Protein AF-A0A855X00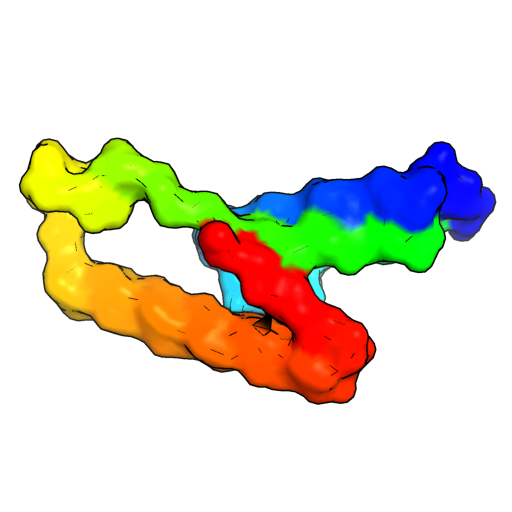0-F1 (afdb_monomer)

pLDDT: mean 94.91, std 5.3, range [61.97, 98.62]

Mean predicted aligned error: 3.24 Å

Structure (mmCIF, N/CA/C/O backbone):
data_AF-A0A855X000-F1
#
_entry.id   AF-A0A855X000-F1
#
loop_
_atom_site.group_PDB
_atom_site.id
_atom_site.type_symbol
_atom_site.label_atom_id
_atom_site.label_alt_id
_atom_site.label_comp_id
_atom_site.label_asym_id
_atom_site.label_entity_id
_atom_site.label_seq_id
_atom_site.pdbx_PDB_ins_code
_atom_site.Cartn_x
_atom_site.Cartn_y
_atom_site.Cartn_z
_atom_site.occupancy
_atom_site.B_iso_or_equiv
_atom_site.auth_seq_id
_atom_site.auth_comp_id
_atom_site.auth_asym_id
_atom_site.auth_atom_id
_atom_site.pdbx_PDB_model_num
ATOM 1 N N . MET A 1 1 ? -7.612 7.191 22.167 1.00 61.97 1 MET A N 1
ATOM 2 C CA . MET A 1 1 ? -8.355 8.411 21.771 1.00 61.97 1 MET A CA 1
ATOM 3 C C . MET A 1 1 ? -9.762 8.021 21.330 1.00 61.97 1 MET A C 1
ATOM 5 O O . MET A 1 1 ? -9.927 6.871 20.941 1.00 61.97 1 MET 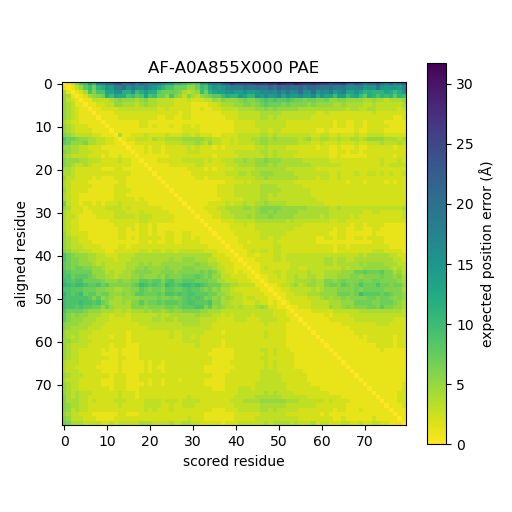A O 1
ATOM 9 N N . PRO A 1 2 ? -10.781 8.897 21.409 1.00 76.25 2 PRO A N 1
ATOM 10 C CA . PRO A 1 2 ? -12.092 8.578 20.849 1.00 76.25 2 PRO A CA 1
ATOM 11 C C . PRO A 1 2 ? -12.004 8.457 19.322 1.00 76.25 2 PRO A C 1
ATOM 13 O O . PRO A 1 2 ? -11.314 9.249 18.676 1.00 76.25 2 PRO A O 1
ATOM 16 N N . LEU A 1 3 ? -12.719 7.480 18.758 1.00 83.62 3 LEU A N 1
ATOM 17 C CA . LEU A 1 3 ? -12.874 7.321 17.311 1.00 83.62 3 LEU A CA 1
ATOM 18 C C . LEU A 1 3 ? -13.526 8.585 16.733 1.00 83.62 3 LEU A C 1
ATOM 20 O O . LEU A 1 3 ? -14.614 8.975 17.158 1.00 83.62 3 LEU A O 1
ATOM 24 N N . ARG A 1 4 ? -12.857 9.228 15.773 1.00 92.81 4 ARG A N 1
ATOM 25 C CA . ARG A 1 4 ? -13.292 10.485 15.139 1.00 92.81 4 ARG A CA 1
ATOM 26 C C . ARG A 1 4 ? -14.053 10.249 13.840 1.00 92.81 4 ARG A C 1
ATOM 28 O O . ARG A 1 4 ? -14.906 11.054 13.473 1.00 92.81 4 ARG A O 1
ATOM 35 N N . HIS A 1 5 ? -13.761 9.147 13.154 1.00 95.31 5 HIS A N 1
ATOM 36 C CA . HIS A 1 5 ? -14.289 8.862 11.827 1.00 95.31 5 HIS A CA 1
ATOM 37 C C . HIS A 1 5 ? -14.918 7.468 11.762 1.00 95.31 5 HIS A C 1
ATOM 39 O O . HIS A 1 5 ? -14.426 6.498 12.341 1.00 95.31 5 HIS A O 1
ATOM 45 N N . LYS A 1 6 ? -16.026 7.347 11.021 1.00 96.62 6 LYS A N 1
ATOM 46 C CA . LYS A 1 6 ? -16.632 6.038 10.728 1.00 96.62 6 LYS A CA 1
ATOM 47 C C . LYS A 1 6 ? -15.739 5.210 9.805 1.00 96.62 6 LYS A C 1
ATOM 49 O O . LYS A 1 6 ? -15.653 3.999 9.965 1.00 96.62 6 LYS A O 1
ATOM 54 N N . GLN A 1 7 ? -15.081 5.871 8.861 1.00 96.75 7 GLN A N 1
ATOM 55 C CA . GLN A 1 7 ? -14.260 5.240 7.842 1.00 96.75 7 GLN A CA 1
ATOM 56 C C . GLN A 1 7 ? -13.157 6.206 7.413 1.00 96.75 7 GLN A C 1
ATOM 58 O O . GLN A 1 7 ? -13.405 7.410 7.324 1.00 96.75 7 GLN A O 1
ATOM 63 N N . ALA A 1 8 ? -11.974 5.677 7.126 1.00 97.62 8 ALA A N 1
ATOM 64 C CA . ALA A 1 8 ? -10.867 6.400 6.520 1.00 97.62 8 ALA A CA 1
ATOM 65 C C . ALA A 1 8 ? -10.325 5.635 5.314 1.00 97.62 8 ALA A C 1
ATOM 67 O O . ALA A 1 8 ? -10.356 4.406 5.271 1.00 97.62 8 ALA A O 1
ATOM 68 N N . LEU A 1 9 ? -9.814 6.386 4.345 1.00 97.88 9 LEU A N 1
ATOM 69 C CA . LEU A 1 9 ? -9.041 5.860 3.230 1.00 97.88 9 LEU A CA 1
ATOM 70 C C . LEU A 1 9 ? -7.563 6.078 3.546 1.00 97.88 9 LEU A C 1
ATOM 72 O O . LEU A 1 9 ? -7.165 7.212 3.815 1.00 97.88 9 LEU A O 1
ATOM 76 N N . PHE A 1 10 ? -6.757 5.022 3.512 1.00 98.25 10 PHE A N 1
ATOM 77 C CA . PHE A 1 10 ? -5.312 5.136 3.666 1.00 98.25 10 PHE A CA 1
ATOM 78 C C . PHE A 1 10 ? -4.636 4.862 2.328 1.00 98.25 10 PHE A C 1
ATOM 80 O O . PHE A 1 10 ? -4.685 3.742 1.826 1.00 98.25 10 PHE A O 1
ATOM 87 N N . ILE A 1 11 ? -4.035 5.897 1.741 1.00 98.25 11 ILE A N 1
ATOM 88 C CA . ILE A 1 11 ? -3.405 5.810 0.423 1.00 98.25 11 ILE A CA 1
ATOM 89 C C . ILE A 1 11 ? -1.913 5.537 0.606 1.00 98.25 11 ILE A C 1
ATOM 91 O O . ILE A 1 11 ? -1.140 6.449 0.912 1.00 98.25 11 ILE A O 1
ATOM 95 N N . PHE A 1 12 ? -1.516 4.291 0.375 1.00 98.00 12 PHE A N 1
ATOM 96 C CA . PHE A 1 12 ? -0.122 3.901 0.247 1.00 98.00 12 PHE A CA 1
ATOM 97 C C . PHE A 1 12 ? 0.500 4.568 -0.979 1.00 98.00 12 PHE A C 1
ATOM 99 O O . PHE A 1 12 ? -0.098 4.611 -2.058 1.00 98.00 12 PHE A O 1
ATOM 106 N N . ARG A 1 13 ? 1.718 5.094 -0.820 1.00 94.25 13 ARG A N 1
ATOM 107 C CA . ARG A 1 13 ? 2.495 5.665 -1.928 1.00 94.25 13 ARG A CA 1
ATOM 108 C C . ARG A 1 13 ? 3.832 4.949 -2.053 1.00 94.25 13 ARG A C 1
ATOM 110 O O . ARG A 1 13 ? 3.911 3.876 -2.627 1.00 94.25 13 ARG A O 1
ATOM 117 N N . ARG A 1 14 ? 4.907 5.530 -1.523 1.00 90.31 14 ARG A N 1
ATOM 118 C CA . ARG A 1 14 ? 6.246 4.904 -1.534 1.00 90.31 14 ARG A CA 1
ATOM 119 C C . ARG A 1 14 ? 6.518 4.085 -0.272 1.00 90.31 14 ARG A C 1
ATOM 121 O O . ARG A 1 14 ? 7.567 3.474 -0.138 1.00 90.31 14 ARG A O 1
ATOM 128 N N . ASP A 1 15 ? 5.581 4.110 0.660 1.00 94.19 15 ASP A N 1
ATOM 129 C CA . ASP A 1 15 ? 5.623 3.519 1.985 1.00 94.19 15 ASP A CA 1
ATOM 130 C C . ASP A 1 15 ? 4.814 2.219 2.034 1.00 94.19 15 ASP A C 1
ATOM 132 O O . ASP A 1 15 ? 3.925 2.079 2.865 1.00 94.19 15 ASP A O 1
ATOM 136 N N . LEU A 1 16 ? 5.125 1.272 1.141 1.00 97.12 16 LEU A N 1
ATOM 137 C CA . LEU A 1 16 ? 4.454 -0.032 1.016 1.00 97.12 1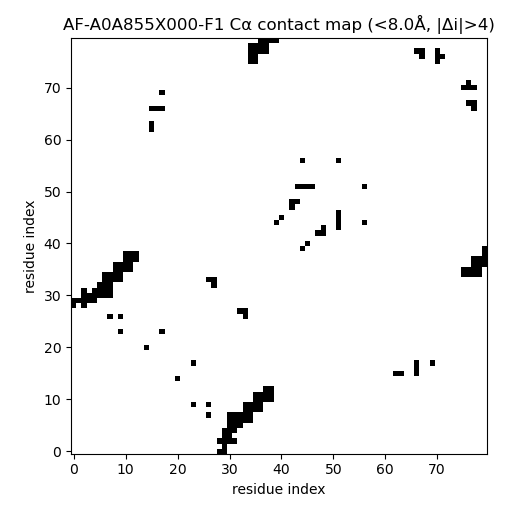6 LEU A CA 1
ATOM 138 C C . LEU A 1 16 ? 4.774 -0.971 2.198 1.00 97.12 16 LEU A C 1
ATOM 140 O O . LEU A 1 16 ? 5.371 -2.026 2.024 1.00 97.12 16 LEU A O 1
ATOM 144 N N . ARG A 1 17 ? 4.444 -0.554 3.422 1.00 97.19 17 ARG A N 1
ATOM 145 C CA . ARG A 1 17 ? 4.740 -1.268 4.668 1.00 97.19 17 ARG A CA 1
ATOM 146 C C . ARG A 1 17 ? 3.659 -1.024 5.714 1.00 97.19 17 ARG A C 1
ATOM 148 O O . ARG A 1 17 ? 3.098 0.072 5.788 1.00 97.19 17 ARG A O 1
ATOM 155 N N . LEU A 1 18 ? 3.414 -2.032 6.547 1.00 97.44 18 LEU A N 1
ATOM 156 C CA . LEU A 1 18 ? 2.519 -1.925 7.701 1.00 97.44 18 LEU A CA 1
ATOM 157 C C . LEU A 1 18 ? 3.267 -1.480 8.961 1.00 97.44 18 LEU A C 1
ATOM 159 O O . LEU A 1 18 ? 2.756 -0.660 9.724 1.00 97.44 18 LEU A O 1
ATOM 163 N N . ASP A 1 19 ? 4.474 -2.007 9.160 1.00 96.44 19 ASP A N 1
ATOM 164 C CA . ASP A 1 19 ? 5.306 -1.698 10.317 1.00 96.44 19 ASP A CA 1
ATOM 165 C C . ASP A 1 19 ? 5.900 -0.291 10.220 1.00 96.44 19 ASP A C 1
ATOM 167 O O . ASP A 1 19 ? 6.297 0.173 9.146 1.00 96.44 19 ASP A O 1
ATOM 171 N N . ASP A 1 20 ? 5.953 0.391 11.365 1.00 96.62 20 ASP A N 1
ATOM 172 C CA . ASP A 1 20 ? 6.480 1.754 11.492 1.00 96.62 20 ASP A CA 1
ATOM 173 C C . ASP A 1 20 ? 5.919 2.725 10.426 1.00 96.62 20 ASP A C 1
ATOM 175 O O . ASP A 1 20 ? 6.624 3.475 9.734 1.00 96.62 20 ASP A O 1
ATOM 179 N N . ASN A 1 21 ? 4.596 2.661 10.242 1.00 97.62 21 ASN A N 1
ATOM 180 C CA . ASN A 1 21 ? 3.836 3.590 9.418 1.00 97.62 21 ASN A CA 1
ATOM 181 C C . ASN A 1 21 ? 2.943 4.459 10.315 1.00 97.62 21 ASN A C 1
ATOM 183 O O . ASN A 1 21 ? 1.808 4.110 10.639 1.00 97.62 21 ASN A O 1
ATOM 187 N N . THR A 1 22 ? 3.470 5.614 10.725 1.00 97.19 22 THR A N 1
ATOM 188 C CA . THR A 1 22 ? 2.780 6.561 11.617 1.00 97.19 22 THR A CA 1
ATOM 189 C C . THR A 1 22 ? 1.473 7.093 11.030 1.00 97.19 22 THR A C 1
ATOM 191 O O . THR A 1 22 ? 0.521 7.333 11.772 1.00 97.19 22 THR A O 1
ATOM 194 N N . GLY A 1 23 ? 1.389 7.234 9.703 1.00 96.25 23 GLY A N 1
ATOM 195 C CA . GLY A 1 23 ? 0.160 7.633 9.018 1.00 96.25 23 GLY A CA 1
ATOM 196 C C . GLY A 1 23 ? -0.922 6.559 9.113 1.00 96.25 23 GLY A C 1
ATOM 197 O O . GLY A 1 23 ? -2.072 6.869 9.429 1.00 96.25 23 GLY A O 1
ATOM 198 N N . LEU A 1 24 ? -0.548 5.298 8.883 1.00 97.44 24 LEU A N 1
ATOM 199 C CA . LEU A 1 24 ? -1.461 4.166 9.021 1.00 97.44 24 LEU A CA 1
ATOM 200 C C . LEU A 1 24 ? -1.918 4.014 10.475 1.00 97.44 24 LEU A C 1
ATOM 202 O O . LEU A 1 24 ? -3.112 3.853 10.723 1.00 97.44 24 LEU A O 1
ATOM 206 N N . LEU A 1 25 ? -0.993 4.132 11.433 1.00 97.12 25 LEU A N 1
ATOM 207 C CA . LEU A 1 25 ? -1.305 4.094 12.862 1.00 97.12 25 LEU A CA 1
ATOM 208 C C . LEU A 1 25 ? -2.334 5.170 13.233 1.00 97.12 25 LEU A C 1
ATOM 210 O O . LEU A 1 25 ? -3.365 4.855 13.822 1.00 97.12 25 LEU A O 1
ATOM 214 N N . ALA A 1 26 ? -2.117 6.417 12.811 1.00 96.38 26 ALA A N 1
ATOM 215 C CA . ALA A 1 26 ? -3.056 7.505 13.069 1.00 96.38 26 ALA A CA 1
ATOM 216 C C . ALA A 1 26 ? -4.440 7.257 12.438 1.00 96.38 26 ALA A C 1
ATOM 218 O O . ALA A 1 26 ? -5.469 7.577 13.043 1.00 96.38 26 ALA A O 1
ATOM 219 N N . ALA A 1 27 ? -4.497 6.671 11.236 1.00 96.56 27 ALA A N 1
ATOM 220 C CA . ALA A 1 27 ? -5.759 6.304 10.592 1.00 96.56 27 ALA A CA 1
ATOM 221 C C . ALA A 1 27 ? -6.511 5.228 11.393 1.00 96.56 27 ALA A C 1
ATOM 223 O O . ALA A 1 27 ? -7.713 5.375 11.628 1.00 96.56 27 ALA A O 1
ATOM 224 N N . LEU A 1 28 ? -5.801 4.194 11.858 1.00 96.19 28 LEU A N 1
ATOM 225 C CA . LEU A 1 28 ? -6.351 3.106 12.673 1.00 96.19 28 LEU A CA 1
ATOM 226 C C . LEU A 1 28 ? -6.835 3.594 14.046 1.00 96.19 28 LEU A C 1
ATOM 228 O O . LEU A 1 28 ? -7.889 3.174 14.511 1.00 96.19 28 LEU A O 1
ATOM 232 N N . GLU A 1 29 ? -6.110 4.513 14.684 1.00 96.75 29 GLU A N 1
ATOM 233 C CA . GLU A 1 29 ? -6.487 5.063 15.993 1.00 96.75 29 GLU A CA 1
ATOM 234 C C . GLU A 1 29 ? -7.685 6.021 15.930 1.00 96.75 29 GLU A C 1
ATOM 236 O O . GLU A 1 29 ? -8.416 6.180 16.911 1.00 96.75 29 GLU A O 1
ATOM 241 N N . SER A 1 30 ? -7.887 6.687 14.790 1.00 96.75 30 SER A N 1
ATOM 242 C CA . SER A 1 30 ? -8.923 7.712 14.624 1.00 96.75 30 SER A CA 1
ATOM 243 C C . SER A 1 30 ? -10.186 7.217 13.918 1.00 96.75 30 SER A C 1
ATOM 245 O O . SER A 1 30 ? -11.186 7.944 13.916 1.00 96.75 30 SER A O 1
ATOM 247 N N . SER A 1 31 ? -10.184 6.006 13.351 1.00 97.19 31 SER A N 1
ATOM 248 C CA . SER A 1 31 ? -11.252 5.527 12.464 1.00 97.19 31 SER A CA 1
ATOM 249 C C . SER A 1 31 ? -11.728 4.122 12.803 1.00 97.19 31 SER A C 1
ATOM 251 O O . SER A 1 31 ? -10.936 3.243 13.114 1.00 97.19 31 SER A O 1
ATOM 253 N N . ARG A 1 32 ? -13.042 3.881 12.705 1.00 96.50 32 ARG A N 1
ATOM 254 C CA . ARG A 1 32 ? -13.612 2.542 12.947 1.00 96.50 32 ARG A CA 1
ATOM 255 C C . ARG A 1 32 ? -13.223 1.537 11.857 1.00 96.50 32 ARG A C 1
ATOM 257 O O . ARG A 1 32 ? -13.082 0.354 12.145 1.00 96.50 32 ARG A O 1
ATOM 264 N N . VAL A 1 33 ? -13.093 2.005 10.618 1.00 96.88 33 VAL A N 1
ATOM 265 C CA . VAL A 1 33 ? -12.693 1.208 9.453 1.00 96.88 33 VAL A CA 1
ATOM 266 C C . VAL A 1 33 ? -11.629 1.980 8.685 1.00 96.88 33 VAL A C 1
ATOM 268 O O . VAL A 1 33 ? -11.797 3.176 8.445 1.00 96.88 33 VAL A O 1
ATOM 271 N N . VAL A 1 34 ? -10.559 1.305 8.275 1.00 97.88 34 VAL A N 1
ATOM 272 C CA . VAL A 1 34 ? -9.536 1.859 7.381 1.00 97.88 34 VAL A CA 1
ATOM 273 C C . VAL A 1 34 ? -9.511 1.024 6.111 1.00 97.88 34 VAL A C 1
ATOM 275 O O . VAL A 1 34 ? -9.380 -0.195 6.176 1.00 97.88 34 VAL A O 1
ATOM 278 N N . ILE A 1 35 ? -9.651 1.684 4.966 1.00 98.31 35 ILE A N 1
ATOM 279 C CA . ILE A 1 35 ? -9.589 1.064 3.646 1.00 98.31 35 ILE A CA 1
ATOM 280 C C . ILE A 1 35 ? -8.211 1.364 3.050 1.00 98.31 35 ILE A C 1
ATOM 282 O O . ILE A 1 35 ? -7.940 2.529 2.738 1.00 98.31 35 ILE A O 1
ATOM 286 N N . PRO A 1 36 ? -7.333 0.359 2.912 1.00 98.38 36 PRO A N 1
ATOM 287 C CA . PRO A 1 36 ? -6.024 0.538 2.310 1.00 98.38 36 PRO A CA 1
ATOM 288 C C . PRO A 1 36 ? -6.137 0.580 0.784 1.00 98.38 36 PRO A C 1
ATOM 290 O O . PRO A 1 36 ? -6.746 -0.291 0.162 1.00 98.38 36 PRO A O 1
ATOM 293 N N . VAL A 1 37 ? -5.529 1.597 0.183 1.00 98.50 37 VAL A N 1
ATOM 294 C CA . VAL A 1 37 ? -5.543 1.832 -1.261 1.00 98.50 37 VAL A CA 1
ATOM 295 C C . VAL A 1 37 ? -4.136 2.126 -1.746 1.00 98.50 37 VAL A C 1
ATOM 297 O O . VAL A 1 37 ? -3.387 2.848 -1.094 1.00 98.50 37 VAL A O 1
ATOM 300 N N . PHE A 1 38 ? -3.798 1.628 -2.922 1.00 98.25 38 PHE A N 1
ATOM 301 C CA . PHE A 1 38 ? -2.714 2.131 -3.745 1.00 98.25 38 PHE A CA 1
ATOM 302 C C . PHE A 1 38 ? -3.312 2.679 -5.044 1.00 98.25 38 PHE A C 1
ATOM 304 O O . PHE A 1 38 ? -4.351 2.207 -5.481 1.00 98.25 38 PHE A O 1
ATOM 311 N N . ILE A 1 39 ? -2.697 3.700 -5.641 1.00 96.88 39 ILE A N 1
ATOM 312 C CA . ILE A 1 39 ? -3.183 4.296 -6.892 1.00 96.88 39 ILE A CA 1
ATOM 313 C C . ILE A 1 39 ? -2.036 4.304 -7.895 1.00 96.88 39 ILE A C 1
ATOM 315 O O . ILE A 1 39 ? -1.009 4.950 -7.667 1.00 96.88 39 ILE A O 1
ATOM 319 N N . PHE A 1 40 ? -2.229 3.641 -9.035 1.00 93.81 40 PHE A N 1
ATOM 320 C CA . PHE A 1 40 ? -1.292 3.719 -10.154 1.00 93.81 40 PHE A CA 1
ATOM 321 C C . PHE A 1 40 ? -1.396 5.076 -10.857 1.00 93.81 40 PHE A C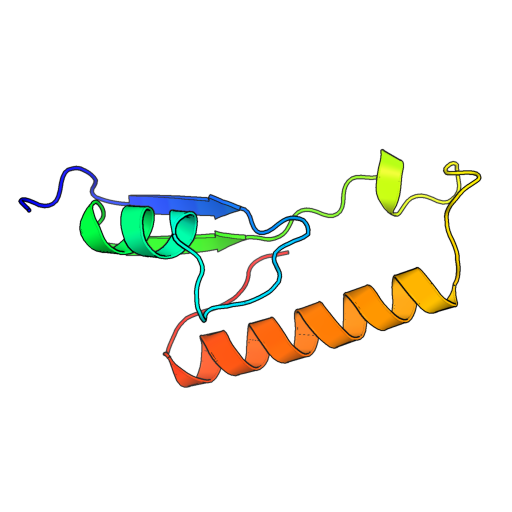 1
ATOM 323 O O . PHE A 1 40 ? -2.213 5.281 -11.753 1.00 93.81 40 PHE A O 1
ATOM 330 N N . ASP A 1 41 ? -0.536 6.015 -10.468 1.00 91.81 41 ASP A N 1
ATOM 331 C CA . ASP A 1 41 ? -0.447 7.312 -11.133 1.00 91.81 41 ASP A CA 1
ATOM 332 C C . ASP A 1 41 ? 0.173 7.151 -12.540 1.00 91.81 41 ASP A C 1
ATOM 334 O O . ASP A 1 41 ? 1.325 6.710 -12.652 1.00 91.81 41 ASP A O 1
ATOM 338 N N . PRO A 1 42 ? -0.521 7.532 -13.631 1.00 91.31 42 PRO A N 1
ATOM 339 C CA . PRO A 1 42 ? 0.009 7.416 -14.991 1.00 91.31 42 PRO A CA 1
ATOM 340 C C . PRO A 1 42 ? 1.271 8.256 -15.216 1.00 91.31 42 PRO A C 1
ATOM 342 O O . PRO A 1 42 ? 2.079 7.921 -16.079 1.00 91.31 42 PRO A O 1
ATOM 345 N N . ARG A 1 43 ? 1.497 9.306 -14.419 1.00 91.56 43 ARG A N 1
ATOM 346 C CA . ARG A 1 43 ? 2.735 10.101 -14.456 1.00 91.56 43 ARG A CA 1
ATOM 347 C C . ARG A 1 43 ? 3.940 9.319 -13.926 1.00 91.56 43 ARG A C 1
ATOM 349 O O . ARG A 1 43 ? 5.070 9.645 -14.270 1.00 91.56 43 ARG A O 1
ATOM 356 N N . GLN A 1 44 ? 3.705 8.300 -13.098 1.00 88.88 44 GLN A N 1
ATOM 357 C CA . GLN A 1 44 ? 4.735 7.427 -12.535 1.00 88.88 44 GLN A CA 1
ATOM 358 C C . GLN A 1 44 ? 4.855 6.117 -13.324 1.00 88.88 44 GLN A C 1
ATOM 360 O O . GLN A 1 44 ? 5.954 5.744 -13.733 1.00 88.88 44 GLN A O 1
ATOM 365 N N . ALA A 1 45 ? 3.738 5.420 -13.529 1.00 88.75 45 ALA A N 1
ATOM 366 C CA . ALA A 1 45 ? 3.703 4.066 -14.082 1.00 88.75 45 ALA A CA 1
ATOM 367 C C . ALA A 1 45 ? 3.475 4.019 -15.603 1.00 88.75 45 ALA A C 1
ATOM 369 O O . ALA A 1 45 ? 3.681 2.972 -16.225 1.00 88.75 45 ALA A O 1
ATOM 370 N N . GLY A 1 46 ? 3.051 5.134 -16.205 1.00 89.19 46 GLY A N 1
ATOM 371 C CA . GLY A 1 46 ? 2.745 5.225 -17.628 1.00 89.19 46 GLY A CA 1
ATOM 372 C C . GLY A 1 46 ? 3.986 5.209 -18.517 1.00 89.19 46 GLY A C 1
ATOM 373 O O . GLY A 1 46 ? 5.094 5.557 -18.109 1.00 89.19 46 GLY A O 1
ATOM 374 N N . THR A 1 47 ? 3.790 4.831 -19.778 1.00 89.38 47 THR A N 1
ATOM 375 C CA . THR A 1 47 ? 4.853 4.742 -20.795 1.00 89.38 47 THR A CA 1
ATOM 376 C C . THR A 1 47 ? 5.445 6.096 -21.184 1.00 89.38 47 THR A C 1
ATOM 378 O O . THR A 1 47 ? 6.559 6.139 -21.690 1.00 89.38 47 THR A O 1
ATOM 381 N N . ALA A 1 48 ? 4.735 7.195 -20.913 1.00 91.81 48 ALA A N 1
ATOM 382 C CA . ALA A 1 48 ? 5.217 8.555 -21.142 1.00 91.81 48 ALA A CA 1
ATOM 383 C C . ALA A 1 48 ? 6.257 9.027 -20.105 1.00 91.81 48 ALA A C 1
ATOM 385 O O . ALA A 1 48 ? 6.850 10.087 -20.289 1.00 91.81 48 ALA A O 1
A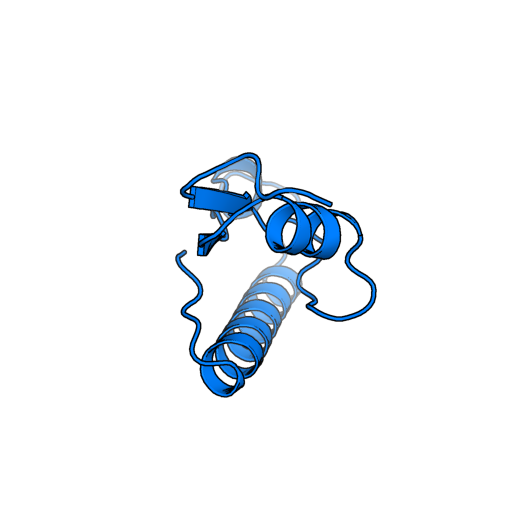TOM 386 N N . ASN A 1 49 ? 6.481 8.281 -19.014 1.00 91.12 49 ASN A N 1
ATOM 387 C CA . ASN A 1 49 ? 7.466 8.643 -17.997 1.00 91.12 49 ASN A CA 1
ATOM 388 C C . ASN A 1 49 ? 8.891 8.247 -18.449 1.00 91.12 49 ASN A C 1
ATOM 390 O O . ASN A 1 49 ? 9.191 7.051 -18.495 1.00 91.12 49 ASN A O 1
ATOM 394 N N . PRO A 1 50 ? 9.801 9.209 -18.705 1.00 91.06 50 PRO A N 1
ATOM 395 C CA . PRO A 1 50 ? 11.167 8.911 -19.146 1.00 91.06 50 PRO A CA 1
ATOM 396 C C . PRO A 1 50 ? 12.022 8.233 -18.063 1.00 91.06 50 PRO A C 1
ATOM 398 O O . PRO A 1 50 ? 13.043 7.630 -18.376 1.00 91.06 50 PRO A O 1
ATOM 401 N N . PHE A 1 51 ? 11.606 8.300 -16.796 1.00 89.94 51 PHE A N 1
ATOM 402 C CA . PHE A 1 51 ? 12.288 7.669 -15.665 1.00 89.94 51 PHE A CA 1
ATOM 403 C C . PHE A 1 51 ? 11.700 6.295 -15.301 1.00 89.94 51 PHE A C 1
ATOM 405 O O . PHE A 1 51 ? 12.073 5.711 -14.283 1.00 89.94 51 PHE A O 1
ATOM 412 N N . ARG A 1 52 ? 10.761 5.765 -16.099 1.00 90.56 52 ARG A N 1
ATOM 413 C CA . ARG A 1 52 ? 10.157 4.447 -15.869 1.00 90.56 52 ARG A CA 1
ATOM 414 C C . ARG A 1 52 ? 11.137 3.334 -16.241 1.00 90.56 52 ARG A C 1
ATOM 416 O O . ARG A 1 52 ? 11.389 3.086 -17.416 1.00 90.56 52 ARG A O 1
ATOM 423 N N . GLY A 1 53 ? 11.624 2.605 -15.238 1.00 92.44 53 GLY A N 1
ATOM 424 C CA . GLY A 1 53 ? 12.417 1.389 -15.423 1.00 92.44 53 GLY A CA 1
ATOM 425 C C . GLY A 1 53 ? 11.579 0.114 -15.299 1.00 92.44 53 GLY A C 1
ATOM 426 O O . GLY A 1 53 ? 10.734 0.003 -14.410 1.00 92.44 53 GLY A O 1
ATOM 427 N N . ASN A 1 54 ? 11.844 -0.891 -16.138 1.00 92.81 54 ASN A N 1
ATOM 428 C CA . ASN A 1 54 ? 11.154 -2.187 -16.049 1.00 92.81 54 ASN A CA 1
ATOM 429 C C . ASN A 1 54 ? 11.410 -2.881 -14.701 1.00 92.81 54 ASN A C 1
ATOM 431 O O . ASN A 1 54 ? 10.468 -3.344 -14.067 1.00 92.81 54 ASN A O 1
ATOM 435 N N . PHE A 1 55 ? 12.655 -2.872 -14.214 1.00 95.06 55 PHE A N 1
ATOM 436 C CA . PHE A 1 55 ? 12.999 -3.463 -12.917 1.00 95.06 55 PHE A CA 1
ATOM 437 C C . PHE A 1 55 ? 12.323 -2.749 -11.742 1.00 95.06 55 PHE A C 1
ATOM 439 O O . PHE A 1 55 ? 11.826 -3.408 -10.838 1.00 95.06 55 PHE A O 1
ATOM 446 N N . SER A 1 56 ? 12.232 -1.414 -11.772 1.00 91.62 56 SER A N 1
ATOM 447 C CA . SER A 1 56 ? 11.512 -0.665 -10.734 1.00 91.62 56 SER A CA 1
ATOM 448 C C . SER A 1 56 ? 10.007 -0.936 -10.756 1.00 91.62 56 SER A C 1
ATOM 450 O O . SER A 1 56 ? 9.381 -0.974 -9.701 1.00 91.62 56 SER A O 1
ATOM 452 N N . MET A 1 57 ? 9.424 -1.149 -11.941 1.00 93.06 57 MET A N 1
ATOM 453 C CA . MET A 1 57 ? 8.010 -1.508 -12.070 1.00 93.06 57 MET A CA 1
ATOM 454 C C . MET A 1 57 ? 7.737 -2.915 -11.540 1.00 93.06 57 MET A C 1
ATOM 456 O O . MET A 1 57 ? 6.762 -3.098 -10.818 1.00 93.06 57 MET A O 1
ATOM 460 N N . GLN A 1 58 ? 8.609 -3.879 -11.854 1.00 95.56 58 GLN A N 1
ATOM 461 C CA . GLN A 1 58 ? 8.504 -5.235 -11.319 1.00 95.56 58 GLN A CA 1
ATOM 462 C C . GLN A 1 58 ? 8.640 -5.232 -9.795 1.00 95.56 58 GLN A C 1
ATOM 464 O O . GLN A 1 58 ? 7.768 -5.745 -9.108 1.00 95.56 58 GLN A O 1
ATOM 469 N N . PHE A 1 59 ? 9.660 -4.553 -9.261 1.00 95.75 59 PHE A N 1
ATOM 470 C CA . PHE A 1 59 ? 9.860 -4.442 -7.817 1.00 95.75 59 PHE A CA 1
ATOM 471 C C . PHE A 1 59 ? 8.654 -3.813 -7.103 1.00 95.75 59 PHE A C 1
ATOM 473 O O . PHE A 1 59 ? 8.266 -4.258 -6.025 1.00 95.75 59 PHE A O 1
ATOM 480 N N . MET A 1 60 ? 8.030 -2.793 -7.703 1.00 95.38 60 MET A N 1
ATOM 481 C CA . MET A 1 60 ? 6.804 -2.197 -7.169 1.00 95.38 60 MET A CA 1
ATOM 482 C C . MET A 1 60 ? 5.639 -3.194 -7.174 1.00 95.38 60 MET A C 1
ATOM 484 O O . MET A 1 60 ? 4.922 -3.270 -6.182 1.00 95.38 60 MET A O 1
ATOM 488 N N . ALA A 1 61 ? 5.452 -3.957 -8.255 1.00 95.75 61 ALA A N 1
ATOM 489 C CA . ALA A 1 61 ? 4.412 -4.982 -8.329 1.00 95.75 61 ALA A CA 1
ATOM 490 C C . ALA A 1 61 ? 4.619 -6.077 -7.268 1.00 95.75 61 ALA A C 1
ATOM 492 O O . ALA A 1 61 ? 3.675 -6.406 -6.552 1.00 95.75 61 ALA A O 1
ATOM 493 N N . ASP A 1 62 ? 5.853 -6.558 -7.102 1.00 98.12 62 ASP A N 1
ATOM 494 C CA . ASP A 1 62 ? 6.206 -7.556 -6.087 1.00 98.12 62 ASP A CA 1
ATOM 495 C C . ASP A 1 62 ? 5.973 -7.013 -4.665 1.00 98.12 62 ASP A C 1
ATOM 497 O O . ASP A 1 62 ? 5.400 -7.695 -3.818 1.00 98.12 62 ASP A O 1
ATOM 501 N N . SER A 1 63 ? 6.331 -5.748 -4.416 1.00 98.00 63 SER A N 1
ATOM 502 C CA . SER A 1 63 ? 6.094 -5.084 -3.125 1.00 98.00 63 SER A CA 1
ATOM 503 C C . SER A 1 63 ? 4.601 -4.902 -2.824 1.00 98.00 63 SER A C 1
ATOM 505 O O . SER A 1 63 ? 4.179 -5.017 -1.677 1.00 98.00 63 SER A O 1
ATOM 507 N N . LEU A 1 64 ? 3.782 -4.608 -3.841 1.00 98.19 64 LEU A N 1
ATOM 508 C CA . LEU A 1 64 ? 2.328 -4.499 -3.690 1.00 98.19 64 LEU A CA 1
ATOM 509 C C . LEU A 1 64 ? 1.684 -5.861 -3.421 1.00 98.19 64 LEU A C 1
ATOM 511 O O . LEU A 1 64 ? 0.753 -5.935 -2.620 1.00 98.19 64 LEU A O 1
ATOM 515 N N . ALA A 1 65 ? 2.183 -6.924 -4.056 1.00 98.44 65 ALA A N 1
ATOM 516 C CA . ALA A 1 65 ? 1.738 -8.287 -3.791 1.00 98.44 65 ALA A CA 1
ATOM 517 C C . ALA A 1 65 ? 2.046 -8.696 -2.342 1.00 98.44 65 ALA A C 1
ATOM 519 O O . ALA A 1 65 ? 1.146 -9.136 -1.629 1.00 98.44 65 ALA A O 1
ATOM 520 N N . ASP A 1 66 ? 3.27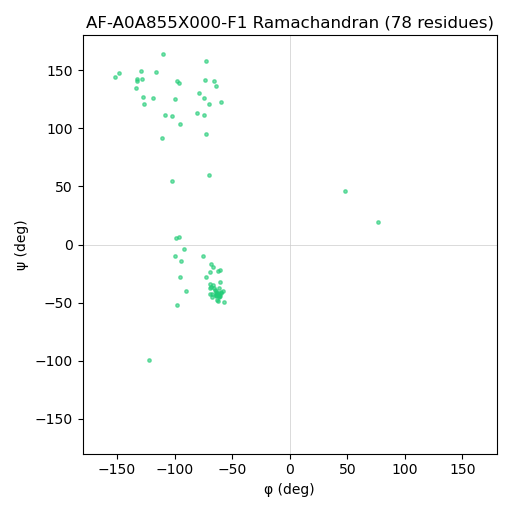0 -8.447 -1.871 1.00 98.50 66 ASP A N 1
ATOM 521 C CA . ASP A 1 66 ? 3.651 -8.713 -0.482 1.00 98.50 66 ASP A CA 1
ATOM 522 C C . ASP A 1 66 ? 2.813 -7.891 0.516 1.00 98.50 66 ASP A C 1
ATOM 524 O O . ASP A 1 66 ? 2.270 -8.438 1.477 1.00 98.50 66 ASP A O 1
ATOM 528 N N . LEU A 1 67 ? 2.601 -6.594 0.259 1.00 98.62 67 LEU A N 1
ATOM 529 C CA . LEU A 1 67 ? 1.729 -5.755 1.089 1.00 98.62 67 LEU A CA 1
ATOM 530 C C . LEU A 1 67 ? 0.286 -6.287 1.129 1.00 98.62 67 LEU A C 1
ATOM 532 O O . LEU A 1 67 ? -0.344 -6.294 2.191 1.00 98.62 67 LEU A O 1
ATOM 536 N N . SER A 1 68 ? -0.239 -6.733 -0.014 1.00 98.62 68 SER A N 1
ATOM 537 C CA . SER A 1 68 ? -1.566 -7.344 -0.107 1.00 98.62 68 SER A CA 1
ATOM 538 C C . SER A 1 68 ? -1.656 -8.612 0.745 1.00 98.62 68 SER A C 1
ATOM 540 O O . SER A 1 68 ? -2.612 -8.764 1.505 1.00 98.62 68 SER A O 1
ATOM 542 N N . ASP A 1 69 ? -0.645 -9.481 0.700 1.00 98.62 69 ASP A N 1
ATOM 543 C CA . ASP A 1 69 ? -0.586 -10.694 1.521 1.00 98.62 69 ASP A CA 1
ATOM 544 C C . ASP A 1 69 ? -0.511 -10.372 3.019 1.00 98.62 69 ASP A C 1
ATOM 546 O O . ASP A 1 69 ? -1.200 -10.991 3.838 1.00 98.62 69 ASP A O 1
ATOM 550 N N . GLN A 1 70 ? 0.289 -9.375 3.404 1.00 98.50 70 GLN A N 1
ATOM 551 C CA . GLN A 1 70 ? 0.365 -8.909 4.789 1.00 98.50 70 GLN A CA 1
ATOM 552 C C . GLN A 1 70 ? -0.985 -8.373 5.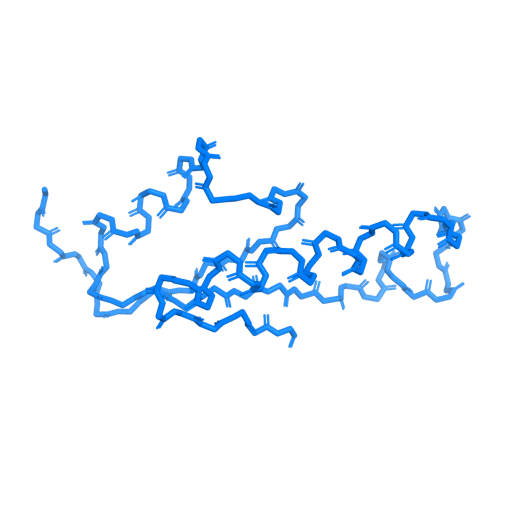294 1.00 98.50 70 GLN A C 1
ATOM 554 O O . GLN A 1 70 ? -1.379 -8.661 6.429 1.00 98.50 70 GLN A O 1
ATOM 559 N N . LEU A 1 71 ? -1.711 -7.616 4.463 1.00 98.31 71 LEU A N 1
ATOM 560 C CA . LEU A 1 71 ? -3.054 -7.119 4.776 1.00 98.31 71 LEU A CA 1
ATOM 561 C C . LEU A 1 71 ? -4.074 -8.261 4.862 1.00 98.31 71 LEU A C 1
ATOM 563 O O . LEU A 1 71 ? -4.853 -8.302 5.817 1.00 98.31 71 LEU A O 1
ATOM 567 N N . ALA A 1 72 ? -4.021 -9.225 3.941 1.00 98.31 72 ALA A N 1
ATOM 568 C CA . ALA A 1 72 ? -4.900 -10.392 3.929 1.00 98.31 72 ALA A CA 1
ATOM 569 C C . ALA A 1 72 ? -4.753 -11.231 5.207 1.00 98.31 72 ALA A C 1
ATOM 571 O O . ALA A 1 72 ? -5.752 -11.622 5.812 1.00 98.31 72 ALA A O 1
ATOM 572 N N . ARG A 1 73 ? -3.520 -11.418 5.703 1.00 98.31 73 ARG A N 1
ATOM 573 C CA . ARG A 1 73 ? -3.248 -12.079 6.997 1.00 98.31 73 ARG A CA 1
ATOM 574 C C . ARG A 1 73 ? -3.877 -11.358 8.195 1.00 98.31 73 ARG A C 1
ATOM 576 O O . ARG A 1 73 ? -4.086 -11.979 9.233 1.00 98.31 73 ARG A O 1
ATOM 583 N N . LYS A 1 74 ? -4.185 -10.064 8.066 1.00 96.50 74 LYS A N 1
ATOM 584 C CA . LYS A 1 74 ? -4.882 -9.249 9.075 1.00 96.50 74 LYS A CA 1
ATOM 585 C C . LYS A 1 74 ? -6.384 -9.088 8.787 1.00 96.50 74 LYS A C 1
ATOM 587 O O . LYS A 1 74 ? -7.051 -8.342 9.498 1.00 96.50 74 LYS A O 1
ATOM 592 N N . GLY A 1 75 ? -6.920 -9.770 7.772 1.00 97.06 75 GLY A N 1
ATOM 593 C CA . GLY A 1 75 ? -8.331 -9.689 7.381 1.00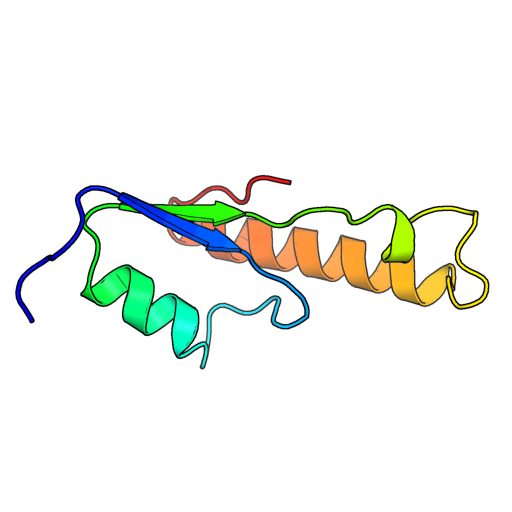 97.06 75 GLY A CA 1
ATOM 594 C C . GLY A 1 75 ? -8.703 -8.424 6.599 1.00 97.06 75 GLY A C 1
ATOM 595 O O . GLY A 1 75 ? -9.878 -8.066 6.555 1.00 97.06 75 GLY A O 1
ATOM 596 N N . ALA A 1 76 ? -7.725 -7.737 6.005 1.00 97.12 76 ALA A N 1
ATOM 597 C CA . ALA A 1 76 ? -7.927 -6.562 5.161 1.00 97.12 76 ALA A CA 1
ATOM 598 C C . ALA A 1 76 ? -7.626 -6.873 3.685 1.00 97.12 76 ALA A C 1
ATOM 600 O O . ALA A 1 76 ? -6.990 -7.871 3.356 1.00 97.12 76 ALA A O 1
ATOM 601 N N . THR A 1 77 ? -8.071 -6.006 2.778 1.00 98.25 77 THR A N 1
ATOM 602 C CA . THR A 1 77 ? -7.836 -6.136 1.332 1.00 98.25 77 THR A CA 1
ATOM 603 C C . THR A 1 77 ? -7.243 -4.844 0.799 1.00 98.25 77 THR A C 1
ATOM 605 O O . THR A 1 77 ? -7.819 -3.783 1.028 1.00 98.25 77 THR A O 1
ATOM 608 N N . LEU A 1 78 ? -6.107 -4.931 0.099 1.00 98.50 78 LEU A N 1
ATOM 609 C CA . LEU A 1 78 ? -5.532 -3.799 -0.625 1.00 98.50 78 LEU A CA 1
ATOM 610 C C . LEU A 1 78 ? -6.340 -3.538 -1.899 1.00 98.50 78 LEU A C 1
ATOM 612 O O . LEU A 1 78 ? -6.508 -4.437 -2.721 1.00 98.50 78 LEU A O 1
ATOM 616 N N . HIS A 1 79 ? -6.807 -2.306 -2.078 1.00 98.25 79 HIS A N 1
ATOM 617 C CA . HIS A 1 79 ? -7.423 -1.861 -3.328 1.00 98.25 79 HIS A CA 1
ATOM 618 C C . HIS A 1 79 ? -6.382 -1.147 -4.200 1.00 98.25 79 HIS A C 1
ATOM 620 O O . HIS A 1 79 ? -5.569 -0.391 -3.670 1.00 98.25 79 HIS A O 1
ATOM 626 N N . LEU A 1 80 ? -6.398 -1.392 -5.512 1.00 95.75 80 LEU A N 1
ATOM 627 C CA . LEU A 1 80 ? -5.447 -0.851 -6.494 1.00 95.75 80 LEU A CA 1
ATOM 628 C C . LEU A 1 80 ? -6.122 0.100 -7.492 1.00 95.75 80 LEU A C 1
ATOM 630 O O . LEU A 1 80 ? -7.337 -0.094 -7.732 1.00 95.75 80 LEU A O 1
#

Secondary structure (DSSP, 8-state):
----BS-EEEEESS---STT-HHHHHHHHHBS-EEEEE---HHHHSTT-TT--HHHHHHHHHHHHHHHHHHHTTT---B-

Radius of gyration: 14.36 Å; Cα contacts (8 Å, |Δi|>4): 91; chains: 1; bounding box: 30×23×43 Å

Solvent-accessible surface area (backbone atoms only — not comparable to full-atom values): 4786 Å² total; per-residue (Å²): 120,78,69,77,33,76,61,41,79,43,75,46,73,93,61,72,56,79,74,96,31,69,68,59,50,52,45,57,56,31,18,76,36,69,46,44,30,40,74,87,47,57,78,60,76,28,90,85,26,90,83,58,46,71,68,60,51,50,52,51,53,54,43,49,52,52,43,31,53,59,32,45,77,72,78,41,68,65,43,109

Foldseek 3Di:
DDAQEQEEEAEDDVCLDDPPDVSVVVRVVRYPYYAAEYDDDCCADNPPPPPDDPVVNVVVVVSNVVSQVVQVVVVHGYHD

Organism: NCBI:txid2072418

Nearest PDB structures (foldseek):
  6fn2-assembly1_A  TM=9.163E-01  e=2.359E-02  Chlamydomonas reinhardtii
  3ag5-assembly1_A  TM=4.549E-01  e=7.774E-01  Staphylococcus aureus subsp. aureus NCTC 8325

InterPro domains:
  IPR002081 Cryptochrome/DNA photolyase class 1 [PTHR11455] (6-78)
  IPR006050 DNA ph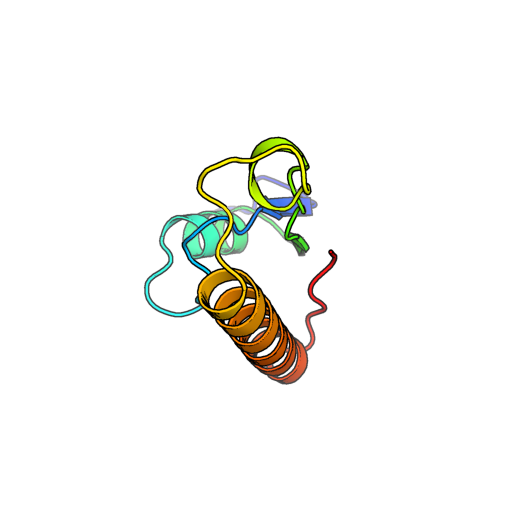otolyase, N-terminal [PF00875] (9-80)
  IPR006050 DNA photolyase, N-terminal [PS51645] (6-80)
  IPR014729 Rossmann-like alpha/beta/alpha sandwich fold [G3DSA:3.40.50.620] (1-80)
  IPR036155 Cryptochrome/photolyase, N-terminal domain superfamily [SSF52425] (5-79)

Sequence (80 aa):
MPLRHKQALFIFRRDLRLDDNTGLLAALESSRVVIPVFIFDPRQAGTANPFRGNFSMQFMADSLADLSDQLARKGATLHL